Protein AF-A0A379GH67-F1 (afdb_monomer)

Foldseek 3Di:
DVCVVVVVVVVVVVVVPPPDDPPPPPPPPVPDDDDDDDDPDDPQWDWDPDQPDDDDDPDDWDPVQAPDPPGDTDDDDDDTDTHPHDDPPPPDDD

Organism: Proteus mirabilis (NCBI:txid584)

InterPro domains:
  IPR008966 Adhesion domain superfamily [SSF49401] (34-84)
  IPR036937 Fimbrial-type adhesion domain superfamily [G3DSA:2.60.40.1090] (30-90)

pLDDT: mean 73.47, std 12.29, range [53.16, 93.06]

Structure (mmCIF, N/CA/C/O backbone):
data_AF-A0A379GH67-F1
#
_entry.id   AF-A0A379GH67-F1
#
loop_
_atom_site.group_PDB
_atom_site.id
_atom_site.type_symbol
_atom_site.label_atom_id
_atom_site.label_alt_id
_atom_site.label_comp_id
_atom_site.label_asym_id
_atom_site.label_entity_id
_atom_site.label_seq_id
_atom_site.pdbx_PDB_ins_code
_atom_site.Cartn_x
_atom_site.Cartn_y
_atom_site.Cartn_z
_atom_site.occupancy
_atom_site.B_iso_or_equiv
_atom_site.auth_seq_id
_atom_site.auth_comp_id
_atom_site.auth_asym_id
_atom_site.auth_atom_id
_atom_site.pdbx_PDB_model_num
ATOM 1 N N . MET A 1 1 ? -98.665 -10.391 47.843 1.00 57.88 1 MET A N 1
ATOM 2 C CA . MET A 1 1 ? -97.535 -10.850 46.994 1.00 57.88 1 MET A CA 1
ATOM 3 C C . MET A 1 1 ? -96.781 -9.722 46.262 1.00 57.88 1 MET A C 1
ATOM 5 O O . MET A 1 1 ? -95.862 -10.015 45.515 1.00 57.88 1 MET A O 1
ATOM 9 N N . LYS A 1 2 ? -97.096 -8.433 46.481 1.00 62.09 2 LYS A N 1
ATOM 10 C CA . LYS A 1 2 ? -96.579 -7.316 45.662 1.00 62.09 2 LYS A CA 1
ATOM 11 C C . LYS A 1 2 ? -95.124 -6.905 45.969 1.00 62.09 2 LYS A C 1
ATOM 13 O O . LYS A 1 2 ? -94.432 -6.442 45.077 1.00 62.09 2 LYS A O 1
ATOM 18 N N . TYR A 1 3 ? -94.640 -7.142 47.192 1.00 75.31 3 TYR A N 1
ATOM 19 C CA . TYR A 1 3 ? -93.275 -6.781 47.617 1.00 75.31 3 TYR A CA 1
ATOM 20 C C . TYR A 1 3 ? -92.245 -7.903 47.427 1.00 75.31 3 TYR A C 1
ATOM 22 O O . TYR A 1 3 ? -91.056 -7.635 47.334 1.00 75.31 3 TYR A O 1
ATOM 30 N N . SER A 1 4 ? -92.694 -9.157 47.314 1.00 68.75 4 SER A N 1
ATOM 31 C CA . SER A 1 4 ? -91.809 -10.322 47.169 1.00 68.75 4 SER A CA 1
ATOM 32 C C . SER A 1 4 ? -91.040 -10.313 45.841 1.00 68.75 4 SER A C 1
ATOM 34 O O . SER A 1 4 ? -89.856 -10.633 45.826 1.00 68.75 4 SER A O 1
ATOM 36 N N . LEU A 1 5 ? -91.670 -9.851 44.753 1.00 73.75 5 LEU A N 1
ATOM 37 C CA . LEU A 1 5 ? -91.005 -9.673 43.456 1.00 73.75 5 LEU A CA 1
ATOM 38 C C . LEU A 1 5 ? -89.952 -8.554 43.489 1.00 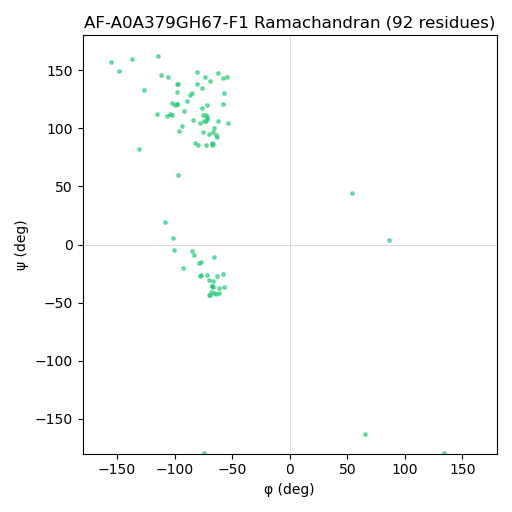73.75 5 LEU A C 1
ATOM 40 O O . LEU A 1 5 ? -88.896 -8.673 42.876 1.00 73.75 5 LEU A O 1
ATOM 44 N N . ILE A 1 6 ? -90.219 -7.488 44.248 1.00 81.62 6 ILE A N 1
ATOM 45 C CA . ILE A 1 6 ? -89.333 -6.323 44.353 1.00 81.62 6 ILE A CA 1
ATOM 46 C C . ILE A 1 6 ? -88.049 -6.702 45.101 1.00 81.62 6 ILE A C 1
ATOM 48 O O . ILE A 1 6 ? -86.958 -6.380 44.639 1.00 81.62 6 ILE A O 1
ATOM 52 N N . TYR A 1 7 ? -88.155 -7.461 46.198 1.00 82.25 7 TYR A N 1
ATOM 53 C CA . TYR A 1 7 ? -86.982 -7.939 46.941 1.00 82.25 7 TYR A CA 1
ATOM 54 C C . TYR A 1 7 ? -86.069 -8.832 46.098 1.00 82.25 7 TYR A C 1
ATOM 56 O O . TYR A 1 7 ? -84.850 -8.719 46.198 1.00 82.25 7 TYR A O 1
ATOM 64 N N . SER A 1 8 ? -86.639 -9.677 45.235 1.00 76.38 8 SER A N 1
ATOM 65 C CA . SER A 1 8 ? -85.843 -10.554 44.372 1.00 76.38 8 SER A CA 1
ATOM 66 C C . SER A 1 8 ? -85.051 -9.782 43.313 1.00 76.38 8 SER A C 1
ATOM 68 O O . SER A 1 8 ? -83.928 -10.171 43.003 1.00 76.38 8 SER A O 1
ATOM 70 N N . ILE A 1 9 ? -85.613 -8.698 42.769 1.00 78.38 9 ILE A N 1
ATOM 71 C CA . ILE A 1 9 ? -84.933 -7.846 41.781 1.00 78.38 9 ILE A CA 1
ATOM 72 C C . ILE A 1 9 ? -83.795 -7.067 42.445 1.00 78.38 9 ILE A C 1
ATOM 74 O O . ILE A 1 9 ? -82.692 -7.012 41.905 1.00 78.38 9 ILE A O 1
ATOM 78 N N . VAL A 1 10 ? -84.039 -6.516 43.639 1.00 80.88 10 VAL A N 1
ATOM 79 C CA . VAL A 1 10 ? -83.022 -5.770 44.398 1.00 80.88 10 VAL A CA 1
ATOM 80 C C . VAL A 1 10 ? -81.858 -6.682 44.793 1.00 80.88 10 VAL A C 1
ATOM 82 O O . VAL A 1 10 ? -80.704 -6.302 44.611 1.00 80.88 10 VAL A O 1
ATOM 85 N N . LEU A 1 11 ? -82.146 -7.906 45.249 1.00 76.75 11 LEU A N 1
ATOM 86 C CA . LEU A 1 11 ? -81.121 -8.892 45.602 1.00 76.75 11 LEU A CA 1
ATOM 87 C C . LEU A 1 11 ? -80.240 -9.265 44.395 1.00 76.75 11 LEU A C 1
ATOM 89 O O . LEU A 1 11 ? -79.018 -9.348 44.521 1.00 76.75 11 LEU A O 1
ATOM 93 N N . PHE A 1 12 ? -80.841 -9.437 43.215 1.00 70.69 12 PHE A N 1
ATOM 94 C CA . PHE A 1 12 ? -80.103 -9.744 41.987 1.00 70.69 12 PHE A CA 1
ATOM 95 C C . PHE A 1 12 ? -79.193 -8.590 41.555 1.00 70.69 12 PHE A C 1
ATOM 97 O O . PHE A 1 12 ? -78.038 -8.814 41.199 1.00 70.69 12 PHE A O 1
ATOM 104 N N . PHE A 1 13 ? -79.682 -7.350 41.645 1.00 67.75 13 PHE A N 1
ATOM 105 C CA . PHE A 1 13 ? -78.919 -6.171 41.232 1.00 67.75 13 PHE A CA 1
ATOM 106 C C . PHE A 1 13 ? -77.692 -5.918 42.123 1.00 67.75 13 PHE A C 1
ATOM 108 O O . PHE A 1 13 ? -76.659 -5.460 41.638 1.00 67.75 13 PHE A O 1
ATOM 115 N N . THR A 1 14 ? -77.765 -6.269 43.413 1.00 66.75 14 THR A N 1
A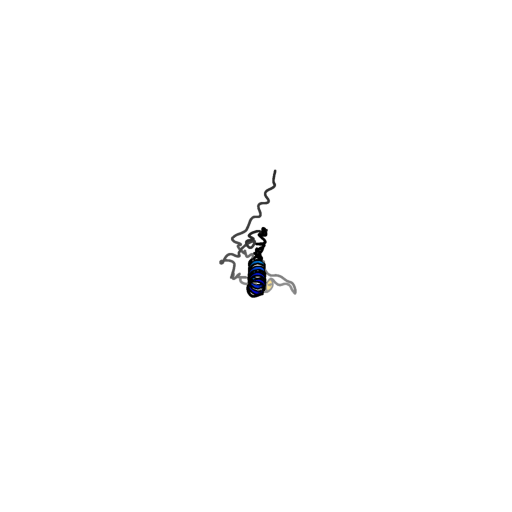TOM 116 C CA . THR A 1 14 ? -76.623 -6.135 44.335 1.00 66.75 14 THR A CA 1
ATOM 117 C C . THR A 1 14 ? -75.504 -7.150 44.093 1.00 66.75 14 THR A C 1
ATOM 11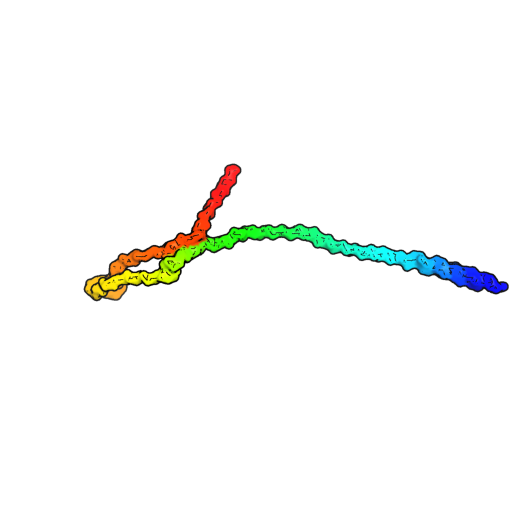9 O O . THR A 1 14 ? -74.349 -6.853 44.386 1.00 66.75 14 THR A O 1
ATOM 122 N N . LEU A 1 15 ? -75.812 -8.321 43.526 1.00 63.00 15 LEU A N 1
ATOM 123 C CA . LEU A 1 15 ? -74.817 -9.364 43.240 1.00 63.00 15 LEU A CA 1
ATOM 124 C C . LEU A 1 15 ? -73.985 -9.061 41.987 1.00 63.00 15 LEU A C 1
ATOM 126 O O . LEU A 1 15 ? -72.838 -9.487 41.897 1.00 63.00 15 LEU A O 1
ATOM 130 N N . SER A 1 16 ? -74.528 -8.309 41.028 1.00 61.91 16 SER A N 1
ATOM 131 C CA . SER A 1 16 ? -73.823 -7.981 39.782 1.00 61.91 16 SER A CA 1
ATOM 132 C C . SER A 1 16 ? -72.793 -6.856 39.928 1.00 61.91 16 SER A C 1
ATOM 134 O O . SER A 1 16 ? -71.949 -6.696 39.052 1.00 61.91 16 SER A O 1
ATOM 136 N N . PHE A 1 17 ? -72.835 -6.072 41.013 1.00 60.81 17 PHE A N 1
ATOM 137 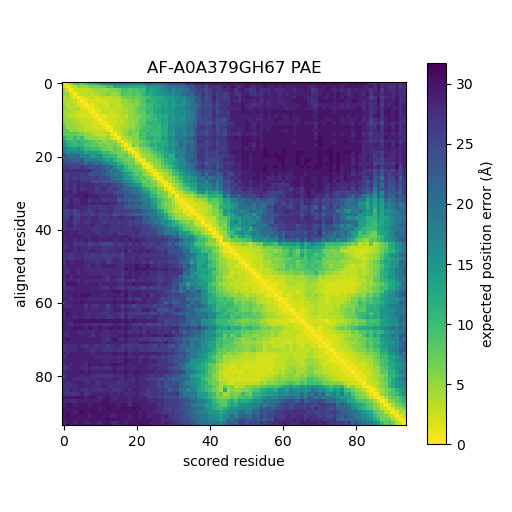C CA . PHE A 1 17 ? -71.984 -4.884 41.155 1.00 60.81 17 PHE A CA 1
ATOM 138 C C . PHE A 1 17 ? -70.561 -5.179 41.670 1.00 60.81 17 PHE A C 1
ATOM 140 O O . PHE A 1 17 ? -69.716 -4.288 41.658 1.00 60.81 17 PHE A O 1
ATOM 147 N N . THR A 1 18 ? -70.256 -6.408 42.107 1.00 57.22 18 THR A N 1
ATOM 148 C CA . THR A 1 18 ? -68.938 -6.745 42.688 1.00 57.22 18 THR A CA 1
ATOM 149 C C . THR A 1 18 ? -67.985 -7.482 41.746 1.00 57.22 18 THR A C 1
ATOM 151 O O . THR A 1 18 ? -66.883 -7.834 42.161 1.00 57.22 18 THR A O 1
ATOM 154 N N . ALA A 1 19 ? -68.333 -7.666 40.472 1.00 63.53 19 ALA A N 1
ATOM 155 C CA . ALA A 1 19 ? -67.439 -8.283 39.492 1.00 63.53 19 ALA A CA 1
ATOM 156 C C . ALA A 1 19 ? -66.682 -7.231 38.659 1.00 63.53 19 ALA A C 1
ATOM 158 O O . ALA A 1 19 ? -66.799 -7.192 37.440 1.00 63.53 19 ALA A O 1
ATOM 159 N N . TYR A 1 20 ? -65.893 -6.376 39.314 1.00 63.19 20 TYR A N 1
ATOM 160 C CA . TYR A 1 20 ? -64.799 -5.677 38.635 1.00 63.19 20 TYR A CA 1
ATOM 161 C C . TYR A 1 20 ? -63.514 -6.465 38.895 1.00 63.19 20 TYR A C 1
ATOM 163 O O . TYR A 1 20 ? -62.898 -6.337 39.953 1.00 63.19 20 TYR A O 1
ATOM 171 N N . SER A 1 21 ? -63.120 -7.315 37.947 1.00 60.69 21 SER A N 1
ATOM 172 C CA . SER A 1 21 ? -61.771 -7.878 37.912 1.00 60.69 21 SER A CA 1
ATOM 173 C C . SER A 1 21 ? -60.817 -6.772 37.474 1.00 60.69 21 SER A C 1
ATOM 175 O O . SER A 1 21 ? -60.871 -6.287 36.348 1.00 60.69 21 SER A O 1
ATOM 177 N N . ASN A 1 22 ? -59.969 -6.324 38.394 1.00 63.22 22 ASN A N 1
ATOM 178 C CA . ASN A 1 22 ? -58.887 -5.410 38.072 1.00 63.22 22 ASN A CA 1
ATOM 179 C C . ASN A 1 22 ? -57.739 -6.261 37.519 1.00 63.22 22 ASN A C 1
ATOM 181 O O . ASN A 1 22 ? -56.908 -6.755 38.286 1.00 63.22 22 ASN A O 1
ATOM 185 N N . ASP A 1 23 ? -57.755 -6.508 36.208 1.00 58.22 23 ASP A N 1
ATOM 186 C CA . ASP A 1 23 ? -56.627 -7.129 35.520 1.00 58.22 23 ASP A CA 1
ATOM 187 C C . ASP A 1 23 ? -55.463 -6.144 35.572 1.00 58.22 23 ASP A C 1
ATOM 189 O O . ASP A 1 23 ? -55.360 -5.198 34.791 1.00 58.22 23 ASP A O 1
ATOM 193 N N . ARG A 1 24 ? -54.585 -6.345 36.557 1.00 57.25 24 ARG A N 1
ATOM 194 C CA . ARG A 1 24 ? -53.268 -5.728 36.537 1.00 57.25 24 ARG A CA 1
ATOM 195 C C . ARG A 1 24 ? -52.529 -6.338 35.360 1.00 57.25 24 ARG A C 1
ATOM 197 O O . ARG A 1 24 ? -52.026 -7.458 35.454 1.00 57.25 24 ARG A O 1
ATOM 204 N N . GLU A 1 25 ? -52.484 -5.595 34.262 1.00 54.97 25 GLU A N 1
ATOM 205 C CA . GLU A 1 25 ? -51.548 -5.844 33.179 1.00 54.97 25 GLU A CA 1
ATOM 206 C C . GLU A 1 25 ? -50.148 -5.886 33.806 1.00 54.97 25 GLU A C 1
ATOM 208 O O . GLU A 1 25 ? -49.601 -4.875 34.251 1.00 54.97 25 GLU A O 1
ATOM 213 N N . ASN A 1 26 ? -49.603 -7.096 33.945 1.00 53.16 26 ASN A N 1
ATOM 214 C CA . ASN A 1 26 ? -48.207 -7.276 34.297 1.00 53.16 26 ASN A CA 1
ATOM 215 C C . ASN A 1 26 ? -47.427 -6.906 33.044 1.00 53.16 26 ASN A C 1
ATOM 217 O O . ASN A 1 26 ? -47.117 -7.759 32.215 1.00 53.16 26 ASN A O 1
ATOM 221 N N . ILE A 1 27 ? -47.154 -5.614 32.888 1.00 60.50 27 ILE A N 1
ATOM 222 C CA . ILE A 1 27 ? -46.155 -5.147 31.942 1.00 60.50 27 ILE A CA 1
ATOM 223 C C . ILE A 1 27 ? -44.818 -5.636 32.505 1.00 60.50 27 ILE A C 1
ATOM 225 O O . ILE A 1 27 ? -44.168 -4.960 33.302 1.00 60.50 27 ILE A O 1
ATOM 229 N N . SER A 1 28 ? -44.437 -6.860 32.146 1.00 54.66 28 SER A N 1
ATOM 230 C CA . SER A 1 28 ? -43.066 -7.329 32.288 1.00 54.66 28 SER A CA 1
ATOM 231 C C . SER A 1 28 ? -42.226 -6.521 31.307 1.00 54.66 28 SER A C 1
ATOM 233 O O . SER A 1 28 ? -42.022 -6.915 30.162 1.00 54.66 28 SER A O 1
ATOM 235 N N . LEU A 1 29 ? -41.785 -5.346 31.754 1.00 59.16 29 LEU A N 1
ATOM 236 C CA . LEU A 1 29 ? -40.616 -4.685 31.200 1.00 59.16 29 LEU A CA 1
ATOM 237 C C . LEU A 1 29 ? -39.446 -5.622 31.504 1.00 59.16 29 LEU A C 1
ATOM 239 O O . LEU A 1 29 ? -38.913 -5.616 32.612 1.00 59.16 29 LEU A O 1
ATOM 243 N N . ASP A 1 30 ? -39.142 -6.508 30.558 1.00 58.66 30 ASP A N 1
ATOM 244 C CA . ASP A 1 30 ? -37.934 -7.323 30.588 1.00 58.66 30 ASP A CA 1
ATOM 245 C C . ASP A 1 30 ? -36.744 -6.374 30.417 1.00 58.66 30 ASP A C 1
ATOM 247 O O . ASP A 1 30 ? -36.325 -6.044 29.308 1.00 58.66 30 ASP A O 1
ATOM 251 N N . ASP A 1 31 ? -36.281 -5.828 31.538 1.00 61.22 31 ASP A N 1
ATOM 252 C CA . ASP A 1 31 ? -35.094 -4.988 31.590 1.00 61.22 31 ASP A CA 1
ATOM 253 C C . ASP A 1 31 ? -33.873 -5.913 31.572 1.00 61.22 31 ASP A C 1
ATOM 255 O O . ASP A 1 31 ? -33.369 -6.380 32.596 1.00 61.22 31 ASP A O 1
ATOM 259 N N . GLY A 1 32 ? -33.458 -6.277 30.362 1.00 66.31 32 GLY A N 1
ATOM 260 C CA . GLY A 1 32 ? -32.270 -7.078 30.113 1.00 66.31 32 GLY A CA 1
ATOM 261 C C . GLY A 1 32 ? -31.024 -6.199 30.019 1.00 66.31 32 GLY A C 1
ATOM 262 O O . GLY A 1 32 ? -30.959 -5.265 29.221 1.00 66.31 32 GLY A O 1
ATOM 263 N N . ILE A 1 33 ? -29.977 -6.527 30.779 1.00 70.44 33 ILE A N 1
ATOM 264 C CA . ILE A 1 33 ? -28.680 -5.851 30.649 1.00 70.44 33 ILE A CA 1
ATOM 265 C C . ILE A 1 33 ? -27.985 -6.345 29.377 1.00 70.44 33 ILE A C 1
ATOM 267 O O . ILE A 1 33 ? -27.428 -7.446 29.337 1.00 70.44 33 ILE A O 1
ATOM 271 N N . VAL A 1 34 ? -27.951 -5.507 28.340 1.00 67.88 34 VAL A N 1
ATOM 272 C CA . VAL A 1 34 ? -27.156 -5.772 27.136 1.00 67.88 34 VAL A CA 1
ATOM 273 C C . VAL A 1 34 ? -25.720 -5.311 27.369 1.00 67.88 34 VAL A C 1
ATOM 275 O O . VAL A 1 34 ? -25.415 -4.121 27.378 1.00 67.88 34 VAL A O 1
ATOM 278 N N . THR A 1 35 ? -24.809 -6.269 27.546 1.00 67.44 35 THR A N 1
ATOM 279 C CA . THR A 1 35 ? -23.371 -5.979 27.618 1.00 67.44 35 THR A CA 1
ATOM 280 C C . THR A 1 35 ? -22.746 -6.128 26.236 1.00 67.44 35 THR A C 1
ATOM 282 O O . THR A 1 35 ? -22.451 -7.238 25.793 1.00 67.44 35 THR A O 1
ATOM 285 N N . PHE A 1 36 ? -22.498 -5.007 25.560 1.00 65.62 36 PHE A N 1
ATOM 286 C CA . PHE A 1 36 ? -21.706 -4.996 24.334 1.00 65.62 36 PHE A CA 1
ATOM 287 C C . PHE A 1 36 ? -20.220 -5.124 24.678 1.00 65.62 36 PHE A C 1
ATOM 289 O O . PHE A 1 36 ? -19.644 -4.268 25.347 1.00 65.62 36 PHE A O 1
ATOM 296 N N . LYS A 1 37 ? -19.588 -6.204 24.211 1.00 69.06 37 LYS A N 1
ATOM 297 C CA . LYS A 1 37 ? -18.131 -6.366 24.235 1.00 69.06 37 LYS A CA 1
ATOM 298 C C . LYS A 1 37 ? -17.607 -6.207 22.816 1.00 69.06 37 LYS A C 1
ATOM 300 O O . LYS A 1 37 ? -17.834 -7.066 21.971 1.00 69.06 37 LYS A O 1
ATOM 305 N N . GLY A 1 38 ? -16.900 -5.114 22.570 1.00 57.34 38 GLY A N 1
ATOM 306 C CA . GLY A 1 38 ? -16.210 -4.844 21.316 1.00 57.34 38 GLY A CA 1
ATOM 307 C C . GLY A 1 38 ? -14.958 -4.020 21.588 1.00 57.34 38 GLY A C 1
ATOM 308 O O . GLY A 1 38 ? -14.912 -3.264 22.556 1.00 57.34 38 GLY A O 1
ATOM 309 N N . GLY A 1 39 ? -13.931 -4.196 20.764 1.00 61.91 39 GLY A N 1
ATOM 310 C CA . GLY A 1 39 ? -12.783 -3.295 20.723 1.00 61.91 39 GLY A CA 1
ATOM 311 C C . GLY A 1 39 ? -12.975 -2.293 19.593 1.00 61.91 39 GLY A C 1
ATOM 312 O O . GLY A 1 39 ? -13.401 -2.682 18.506 1.00 61.91 39 GLY A O 1
ATOM 313 N N . ILE A 1 40 ? -12.654 -1.020 19.828 1.00 59.16 40 ILE A N 1
ATOM 314 C CA . ILE A 1 40 ? -12.470 -0.071 18.727 1.00 59.16 40 ILE A CA 1
ATOM 315 C C . ILE A 1 40 ? -11.160 -0.469 18.047 1.00 59.16 40 ILE A C 1
ATOM 317 O O . ILE A 1 40 ? -10.089 -0.343 18.638 1.00 59.16 40 ILE A O 1
ATOM 321 N N . VAL A 1 41 ? -11.267 -1.040 16.848 1.00 56.91 41 VAL A N 1
ATOM 322 C CA . VAL A 1 41 ? -10.118 -1.433 16.031 1.00 56.91 41 VAL A CA 1
ATOM 323 C C . VAL A 1 41 ? -9.948 -0.410 14.918 1.00 56.91 41 VAL A C 1
ATOM 325 O O . VAL A 1 41 ? -10.795 -0.280 14.040 1.00 56.91 41 VAL A O 1
ATOM 328 N N . GLU A 1 42 ? -8.860 0.346 14.976 1.00 58.31 42 GLU A N 1
ATOM 329 C CA . GLU A 1 42 ? -8.388 1.119 13.833 1.00 58.31 42 GLU A CA 1
ATOM 330 C C . GLU A 1 42 ? -7.602 0.183 12.888 1.00 58.31 42 GLU A C 1
ATOM 332 O O . GLU A 1 42 ? -7.007 -0.805 13.346 1.00 58.31 42 GLU A O 1
ATOM 337 N N . PRO A 1 43 ? -7.614 0.425 11.564 1.00 62.75 43 PRO A N 1
ATOM 338 C CA . PRO A 1 43 ? -6.774 -0.322 10.631 1.00 62.75 43 PRO A CA 1
ATOM 339 C C . PRO A 1 43 ? -5.298 -0.171 11.021 1.00 62.75 43 PRO A C 1
ATOM 341 O O . PRO A 1 43 ? -4.871 0.885 11.470 1.00 62.75 43 PRO A O 1
ATOM 344 N N . ALA A 1 44 ? -4.509 -1.238 10.859 1.00 69.44 44 ALA A N 1
ATOM 345 C CA . ALA A 1 44 ? -3.160 -1.307 11.425 1.00 69.44 44 ALA A CA 1
ATOM 346 C C . ALA A 1 44 ? -2.231 -0.161 10.976 1.00 69.44 44 ALA A C 1
ATOM 348 O O . ALA A 1 44 ? -1.411 0.287 11.780 1.00 69.44 44 ALA A O 1
ATOM 349 N N . CYS A 1 45 ? -2.342 0.278 9.714 1.00 76.25 45 CYS A N 1
ATOM 350 C CA . CYS A 1 45 ? -1.637 1.425 9.138 1.00 76.25 45 CYS A CA 1
ATOM 351 C C . CYS A 1 45 ? -2.428 1.998 7.948 1.00 76.25 45 CYS A C 1
ATOM 353 O O . CYS A 1 45 ? -3.141 1.258 7.265 1.00 76.25 45 CYS A O 1
ATOM 355 N N . THR A 1 46 ? -2.190 3.266 7.628 1.00 80.94 46 THR A N 1
ATOM 356 C CA . THR A 1 46 ? -2.587 3.922 6.372 1.00 80.94 46 THR A CA 1
ATOM 357 C C . THR A 1 46 ? -1.358 4.105 5.476 1.00 80.94 46 THR A C 1
ATOM 359 O O . THR A 1 46 ? -0.262 4.354 5.970 1.00 80.94 46 THR A O 1
ATOM 362 N N . VAL A 1 47 ? -1.493 3.979 4.153 1.00 79.06 47 VAL A N 1
ATOM 363 C CA . VAL A 1 47 ? -0.413 4.363 3.220 1.00 79.06 47 VAL A CA 1
ATOM 364 C C . VAL A 1 47 ? -0.389 5.889 3.120 1.00 79.06 47 VAL A C 1
ATOM 366 O O . VAL A 1 47 ? -1.444 6.506 3.004 1.00 79.06 47 VAL A O 1
ATOM 369 N N . SER A 1 48 ? 0.787 6.521 3.192 1.00 79.00 48 SER A N 1
A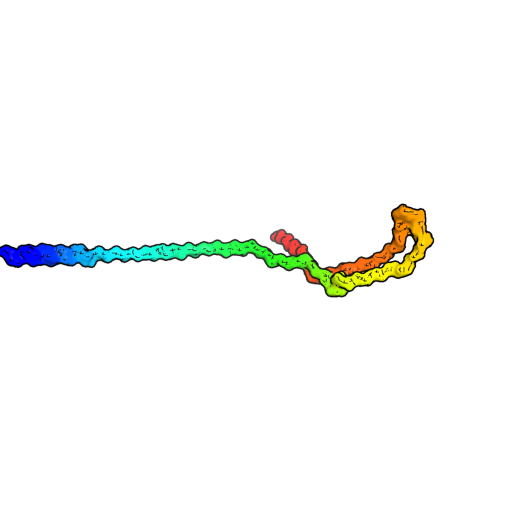TOM 370 C CA . SER A 1 48 ? 0.869 7.978 3.041 1.00 79.00 48 SER A CA 1
ATOM 371 C C . SER A 1 48 ? 0.391 8.402 1.650 1.00 79.00 48 SER A C 1
ATOM 373 O O . SER A 1 48 ? 0.654 7.708 0.670 1.00 79.00 48 SER A O 1
ATOM 375 N N . SER A 1 49 ? -0.220 9.582 1.523 1.00 78.00 49 SER A N 1
ATOM 376 C CA . SER A 1 49 ? -0.626 10.115 0.209 1.00 78.00 49 SER A CA 1
ATOM 377 C C . SER A 1 49 ? 0.552 10.267 -0.768 1.00 78.00 49 SER A C 1
ATOM 379 O O . SER A 1 49 ? 0.374 10.208 -1.977 1.00 78.00 49 SER A O 1
ATOM 381 N N . GLU A 1 50 ? 1.774 10.422 -0.245 1.00 76.56 50 GLU A N 1
ATOM 382 C CA . GLU A 1 50 ? 3.025 10.447 -1.018 1.00 76.56 50 GLU A CA 1
ATOM 383 C C . GLU A 1 50 ? 3.397 9.069 -1.598 1.00 76.56 50 GLU A C 1
ATOM 385 O O . GLU A 1 50 ? 4.014 8.986 -2.657 1.00 76.56 50 GLU A O 1
ATOM 390 N N . SER A 1 51 ? 3.021 7.983 -0.919 1.00 81.19 51 SER A N 1
ATOM 391 C CA . SER A 1 51 ? 3.269 6.603 -1.352 1.00 81.19 51 SER A CA 1
ATOM 392 C C . SER A 1 51 ? 2.049 5.929 -1.988 1.00 81.19 51 SER A C 1
ATOM 394 O O . SER A 1 51 ? 2.170 4.802 -2.461 1.00 81.19 51 SER A O 1
ATOM 396 N N . GLU A 1 52 ? 0.888 6.588 -2.014 1.00 76.44 52 GLU A N 1
ATOM 397 C CA . GLU A 1 52 ? -0.351 6.052 -2.593 1.00 76.44 52 GLU A CA 1
ATOM 398 C C . GLU A 1 52 ? -0.257 5.925 -4.123 1.00 76.44 52 GLU A C 1
ATOM 400 O O . GLU A 1 52 ? -0.651 4.909 -4.692 1.00 76.44 52 GLU A O 1
ATOM 405 N N . TYR A 1 53 ? 0.348 6.922 -4.779 1.00 79.12 53 TYR A N 1
ATOM 406 C CA . TYR A 1 53 ? 0.574 6.945 -6.225 1.00 79.12 53 TYR A CA 1
ATOM 407 C C . TYR A 1 53 ? 2.031 7.301 -6.530 1.00 79.12 53 TYR A C 1
ATOM 409 O O . TYR A 1 53 ? 2.367 8.448 -6.821 1.00 79.12 53 TYR A O 1
ATOM 417 N N . GLN A 1 54 ? 2.910 6.299 -6.453 1.00 79.44 54 GLN A N 1
ATOM 418 C CA . GLN A 1 54 ? 4.340 6.469 -6.706 1.00 79.44 54 GLN A CA 1
ATOM 419 C C . GLN A 1 54 ? 4.720 6.058 -8.134 1.00 79.44 54 GLN A C 1
ATOM 421 O O . GLN A 1 54 ? 4.412 4.957 -8.588 1.00 79.44 54 GLN A O 1
ATOM 426 N N . ILE A 1 55 ? 5.471 6.924 -8.817 1.00 87.81 55 ILE A N 1
ATOM 427 C CA . ILE A 1 55 ? 6.166 6.599 -10.066 1.00 87.81 55 ILE A CA 1
ATOM 428 C C . ILE A 1 55 ? 7.621 6.279 -9.711 1.00 87.81 55 ILE A C 1
ATOM 430 O O . ILE A 1 55 ? 8.317 7.117 -9.138 1.00 87.81 55 ILE A O 1
ATOM 434 N N . VAL A 1 56 ? 8.076 5.066 -10.032 1.00 88.88 56 VAL A N 1
ATOM 435 C CA . VAL A 1 56 ? 9.473 4.650 -9.838 1.00 88.88 56 VAL A CA 1
ATOM 436 C C . VAL A 1 56 ? 10.182 4.706 -11.183 1.00 88.88 56 VAL A C 1
ATOM 438 O O . VAL A 1 56 ? 9.888 3.914 -12.077 1.00 88.88 56 VAL A O 1
ATOM 441 N N . ASP A 1 57 ? 11.111 5.647 -11.323 1.00 89.19 57 ASP A N 1
ATOM 442 C CA . ASP A 1 57 ? 11.968 5.723 -12.501 1.00 89.19 57 ASP A CA 1
ATOM 443 C C . ASP A 1 57 ? 12.991 4.582 -12.471 1.00 89.19 57 ASP A C 1
ATOM 445 O O . ASP A 1 57 ? 13.789 4.462 -11.538 1.00 89.19 57 ASP A O 1
ATOM 449 N N . LEU A 1 58 ? 12.946 3.731 -13.497 1.00 87.25 58 LEU A N 1
ATOM 450 C CA . LEU A 1 58 ? 13.887 2.626 -13.659 1.00 87.25 58 LEU A CA 1
ATOM 451 C C . LEU A 1 58 ? 15.193 3.052 -14.354 1.00 87.25 58 LEU A C 1
ATOM 453 O O . LEU A 1 58 ? 16.129 2.257 -14.468 1.00 87.25 58 LEU A O 1
ATOM 457 N N . GLY A 1 59 ? 15.262 4.299 -14.818 1.00 86.81 59 GLY A N 1
ATOM 458 C CA . GLY A 1 59 ? 16.376 4.843 -15.571 1.00 86.81 59 GLY A CA 1
ATOM 459 C C . GLY A 1 59 ? 16.561 4.175 -16.934 1.00 86.81 59 GLY A C 1
ATOM 460 O O . GLY A 1 59 ? 15.688 3.492 -17.472 1.00 86.81 59 GLY A O 1
ATOM 461 N N . VAL A 1 60 ? 17.744 4.379 -17.512 1.00 87.69 60 VAL A N 1
ATOM 462 C CA . VAL A 1 60 ? 18.123 3.782 -18.795 1.00 87.69 60 VAL A CA 1
ATOM 463 C C . VAL A 1 60 ? 18.824 2.452 -18.543 1.00 87.69 60 VAL A C 1
ATOM 465 O O . VAL A 1 60 ? 19.923 2.414 -17.990 1.00 87.69 60 VAL A O 1
ATOM 468 N N . ILE A 1 61 ? 18.207 1.356 -18.984 1.00 87.94 61 ILE A N 1
ATOM 469 C CA . ILE A 1 61 ? 18.767 0.008 -18.857 1.00 87.94 61 ILE A CA 1
ATOM 470 C C . ILE A 1 61 ? 19.351 -0.414 -20.203 1.00 87.94 61 ILE A C 1
ATOM 472 O O . ILE A 1 61 ? 18.655 -0.469 -21.216 1.00 87.94 61 ILE A O 1
ATOM 476 N N . SER A 1 62 ? 20.645 -0.726 -20.210 1.00 88.50 62 SER A N 1
ATOM 477 C CA . SER A 1 62 ? 21.343 -1.168 -21.416 1.00 88.50 62 SER A CA 1
ATOM 478 C C . SER A 1 62 ? 21.098 -2.652 -21.694 1.00 88.50 62 SER A C 1
ATOM 480 O O . SER A 1 62 ? 21.164 -3.487 -20.791 1.00 88.50 62 SER A O 1
ATOM 482 N N . SER A 1 63 ? 20.874 -3.002 -22.963 1.00 86.25 63 SER A N 1
ATOM 483 C CA . SER A 1 63 ? 20.599 -4.382 -23.389 1.00 86.25 63 SER A CA 1
ATOM 484 C C . SER A 1 63 ? 21.762 -5.346 -23.126 1.00 86.25 63 SER A C 1
ATOM 486 O O . SER A 1 63 ? 21.536 -6.529 -22.890 1.00 86.25 63 SER A O 1
ATOM 488 N N . ASN A 1 64 ? 22.999 -4.845 -23.094 1.00 88.88 64 ASN A N 1
ATOM 489 C CA . ASN A 1 64 ? 24.194 -5.638 -22.786 1.00 88.88 64 ASN A CA 1
ATOM 490 C C . ASN A 1 64 ? 24.244 -6.170 -21.341 1.00 88.88 64 ASN A C 1
ATOM 492 O O . ASN A 1 64 ? 25.095 -6.998 -21.035 1.00 88.88 64 ASN A O 1
ATOM 496 N N . GLN A 1 65 ? 23.364 -5.703 -20.451 1.00 85.25 65 GLN A N 1
ATOM 497 C CA . GLN A 1 65 ? 23.269 -6.215 -19.082 1.00 85.25 65 GLN A CA 1
ATOM 498 C C . GLN A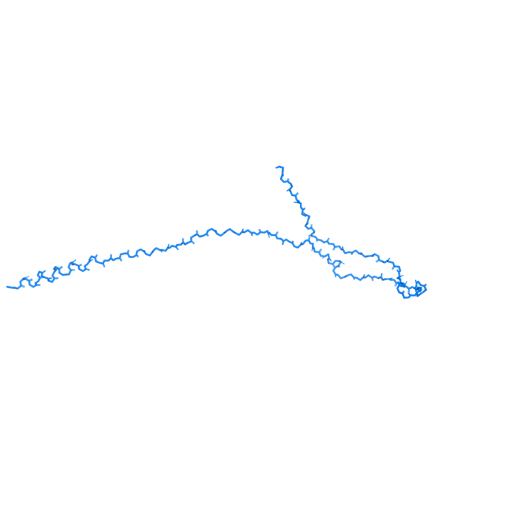 1 65 ? 22.539 -7.566 -19.021 1.00 85.25 65 GLN A C 1
ATOM 500 O O . GLN A 1 65 ? 22.642 -8.281 -18.022 1.00 85.25 65 GLN A O 1
ATOM 505 N N . PHE A 1 66 ? 21.831 -7.945 -20.089 1.00 92.31 66 PHE A N 1
ATOM 506 C CA . PHE A 1 66 ? 21.088 -9.195 -20.165 1.00 92.31 66 PHE A CA 1
ATOM 507 C C . PHE A 1 66 ? 21.901 -10.257 -20.914 1.00 92.31 66 PHE A C 1
ATOM 509 O O . PHE A 1 66 ? 22.237 -10.095 -22.083 1.00 92.31 66 PHE A O 1
ATOM 516 N N . HIS A 1 67 ? 22.179 -11.375 -20.244 1.00 92.56 67 HIS A N 1
ATOM 517 C CA . HIS A 1 67 ? 23.044 -12.452 -20.739 1.00 92.56 67 HIS A CA 1
ATOM 518 C C . HIS A 1 67 ? 22.258 -13.719 -21.123 1.00 92.56 67 HIS A C 1
ATOM 520 O O . HIS A 1 67 ? 22.816 -14.810 -21.198 1.00 92.56 67 HIS A O 1
ATOM 526 N N . GLY A 1 68 ? 20.949 -13.585 -21.354 1.00 93.06 68 GLY A N 1
ATOM 527 C CA . GLY A 1 68 ? 20.050 -14.688 -21.694 1.00 93.06 68 GLY A CA 1
ATOM 528 C C . GLY A 1 68 ? 18.748 -14.667 -20.897 1.00 93.06 68 GLY A C 1
ATOM 529 O O . GLY A 1 68 ? 18.508 -13.776 -20.076 1.00 93.06 68 GLY A O 1
ATOM 530 N N . VAL A 1 69 ? 17.897 -15.663 -21.152 1.00 92.69 69 VAL A N 1
ATOM 531 C CA . VAL A 1 69 ? 16.594 -15.821 -20.489 1.00 92.69 69 VAL A CA 1
ATOM 532 C C . VAL A 1 69 ? 16.785 -15.905 -18.972 1.00 92.69 69 VAL A C 1
ATOM 534 O O . VAL A 1 69 ? 17.617 -16.668 -18.491 1.00 92.69 69 VAL A O 1
ATOM 537 N N . GLY A 1 70 ? 16.023 -15.103 -18.224 1.00 91.88 70 GLY A N 1
ATOM 538 C CA . GLY A 1 70 ? 16.125 -15.016 -16.762 1.00 91.88 70 GLY A CA 1
ATOM 539 C C . GLY A 1 70 ? 17.174 -14.025 -16.243 1.00 91.88 70 GLY A C 1
ATOM 540 O O . GLY A 1 70 ? 17.369 -13.935 -15.036 1.00 91.88 70 GLY A O 1
ATOM 541 N N . SER A 1 71 ? 17.845 -13.264 -17.113 1.00 90.19 71 SER A N 1
ATOM 542 C CA . SER A 1 71 ? 18.724 -12.172 -16.673 1.00 90.19 71 SER A CA 1
ATOM 543 C C . SER A 1 71 ? 17.919 -11.015 -16.072 1.00 90.19 71 SER A C 1
ATOM 545 O O . SER A 1 71 ? 16.875 -10.638 -16.602 1.00 90.19 71 SER A O 1
ATOM 547 N N . HIS A 1 72 ? 18.433 -10.416 -14.997 1.00 89.56 72 HIS A N 1
ATOM 548 C CA . HIS A 1 72 ? 17.821 -9.276 -14.312 1.00 89.56 72 HIS A CA 1
ATOM 549 C C . HIS A 1 72 ? 18.668 -8.014 -14.496 1.00 89.56 72 HIS A C 1
ATOM 551 O O . HIS A 1 72 ? 19.896 -8.085 -14.520 1.00 89.56 72 HIS A O 1
ATOM 557 N N . SER A 1 73 ? 18.011 -6.858 -14.582 1.00 87.50 73 SER A N 1
ATOM 558 C CA . SER A 1 73 ? 18.675 -5.554 -14.561 1.00 87.50 73 SER A CA 1
ATOM 559 C C . SER A 1 73 ? 19.157 -5.180 -13.154 1.00 87.50 73 SER A C 1
ATOM 561 O O . SER A 1 73 ? 18.945 -5.904 -12.175 1.00 87.50 73 SER A O 1
ATOM 563 N N . ILE A 1 74 ? 19.768 -3.999 -13.040 1.00 86.06 74 ILE A N 1
ATOM 564 C CA . ILE A 1 74 ? 20.073 -3.376 -11.748 1.00 86.06 74 ILE A CA 1
ATOM 565 C C . ILE A 1 74 ? 18.814 -3.239 -10.873 1.00 86.06 74 ILE A C 1
ATOM 567 O O . ILE A 1 74 ? 17.712 -3.000 -11.371 1.00 86.06 74 ILE A O 1
ATOM 571 N N . LYS A 1 75 ? 18.984 -3.406 -9.556 1.00 88.62 75 LYS A N 1
ATOM 572 C CA . LYS A 1 75 ? 17.904 -3.266 -8.570 1.00 88.62 75 LYS A CA 1
ATOM 573 C C . LYS A 1 75 ? 17.742 -1.803 -8.189 1.00 88.62 75 LYS A C 1
ATOM 575 O O . LYS A 1 75 ? 18.719 -1.166 -7.802 1.00 88.62 75 LYS A O 1
ATOM 580 N N . ILE A 1 76 ? 16.510 -1.312 -8.235 1.00 86.81 76 ILE A N 1
ATOM 581 C CA . ILE A 1 76 ? 16.182 0.071 -7.890 1.00 86.81 76 ILE A CA 1
ATOM 582 C C . ILE A 1 76 ? 15.281 0.042 -6.656 1.00 86.81 76 ILE A C 1
ATOM 584 O O . ILE A 1 76 ? 14.177 -0.505 -6.727 1.00 86.81 76 ILE A O 1
ATOM 588 N N . PRO A 1 77 ? 15.762 0.534 -5.500 1.00 89.12 77 PRO A N 1
ATOM 589 C CA . PRO A 1 77 ? 14.970 0.538 -4.284 1.00 89.12 77 PRO A CA 1
ATOM 590 C C . PRO A 1 77 ? 13.877 1.606 -4.364 1.00 89.12 77 PRO A C 1
ATOM 592 O O . PRO A 1 77 ? 14.096 2.707 -4.863 1.00 89.12 77 PRO A O 1
ATOM 595 N N . PHE A 1 78 ? 12.718 1.291 -3.800 1.00 90.44 78 PHE A N 1
ATOM 596 C CA . PHE A 1 78 ? 11.649 2.245 -3.534 1.00 90.44 78 PHE A CA 1
ATOM 597 C C . PHE A 1 78 ? 11.083 1.980 -2.136 1.00 90.44 78 PHE A C 1
ATOM 599 O O . PHE A 1 78 ? 11.269 0.897 -1.575 1.00 90.44 78 PHE A O 1
ATOM 606 N N . PHE A 1 79 ? 10.421 2.980 -1.561 1.00 89.00 79 PHE A N 1
ATOM 607 C CA . PHE A 1 79 ? 9.920 2.933 -0.193 1.00 89.00 79 PHE A CA 1
ATOM 608 C C . PHE A 1 79 ? 8.437 3.274 -0.171 1.00 89.00 79 PHE A C 1
ATOM 610 O O . PHE A 1 79 ? 8.028 4.281 -0.738 1.00 89.00 79 PHE A O 1
ATOM 617 N N . ILE A 1 80 ? 7.656 2.462 0.539 1.00 86.88 80 ILE A N 1
ATOM 618 C CA . ILE A 1 80 ? 6.263 2.767 0.861 1.00 86.88 80 ILE A CA 1
ATOM 619 C C . ILE A 1 80 ? 6.242 3.290 2.290 1.00 86.88 80 ILE A C 1
ATOM 621 O O . ILE A 1 80 ? 6.648 2.594 3.225 1.00 86.88 80 ILE A O 1
ATOM 625 N N . LYS A 1 81 ? 5.778 4.522 2.465 1.00 83.50 81 LYS A N 1
ATOM 626 C CA . LYS A 1 81 ? 5.640 5.141 3.774 1.00 83.50 81 LYS A CA 1
ATOM 627 C C . LYS A 1 81 ? 4.262 4.825 4.337 1.00 83.50 81 LYS A C 1
ATOM 629 O O . LYS A 1 81 ? 3.238 5.121 3.729 1.00 83.50 81 LYS A O 1
ATOM 634 N N . 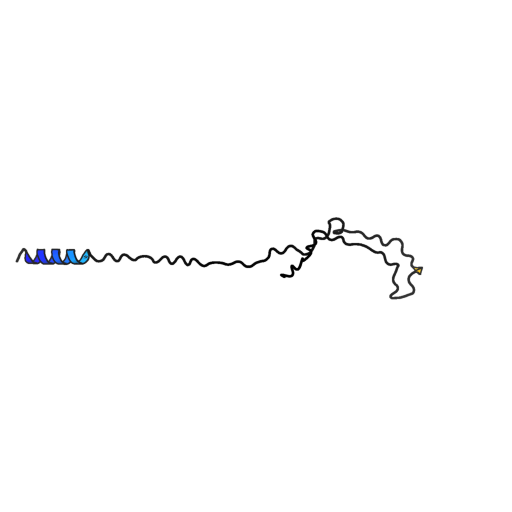LEU A 1 82 ? 4.262 4.235 5.524 1.00 83.94 82 LEU A N 1
ATOM 635 C CA . LEU A 1 82 ? 3.058 3.982 6.301 1.00 83.94 82 LEU A CA 1
ATOM 636 C C . LEU A 1 82 ? 2.892 5.086 7.351 1.00 83.94 82 LEU A C 1
ATOM 638 O O . LEU A 1 82 ? 3.861 5.511 7.983 1.00 83.94 82 LEU A O 1
ATOM 642 N N . MET A 1 83 ? 1.662 5.549 7.513 1.00 79.94 83 MET A N 1
ATOM 643 C CA . MET A 1 83 ? 1.204 6.502 8.516 1.00 79.94 83 MET A CA 1
ATOM 644 C C . MET A 1 83 ? 0.226 5.809 9.468 1.00 79.94 83 MET A C 1
ATOM 646 O O . MET A 1 83 ? -0.279 4.727 9.168 1.00 79.94 83 MET A O 1
ATOM 650 N N . ASP A 1 84 ? 0.003 6.418 10.632 1.00 76.81 84 ASP A N 1
ATOM 651 C CA . ASP A 1 84 ? -0.981 5.965 11.625 1.00 76.81 84 ASP A CA 1
ATOM 652 C C . ASP A 1 84 ? -0.801 4.497 12.037 1.00 76.81 84 ASP A C 1
ATOM 654 O O . ASP A 1 84 ? -1.735 3.706 12.117 1.00 76.81 84 ASP A O 1
ATOM 658 N N . VAL A 1 85 ? 0.458 4.114 12.272 1.00 73.75 85 VAL A N 1
ATOM 659 C CA . VAL A 1 85 ? 0.813 2.752 12.671 1.00 73.75 85 VAL A CA 1
ATOM 660 C C . VAL A 1 85 ? 0.448 2.534 14.135 1.00 73.75 85 VAL A C 1
ATOM 662 O O . VAL A 1 85 ? 1.106 3.066 15.037 1.00 73.75 85 VAL A O 1
ATOM 665 N N . ILE A 1 86 ? -0.546 1.685 14.389 1.00 70.69 86 ILE A N 1
ATOM 666 C CA . ILE A 1 86 ? -0.899 1.288 15.753 1.00 70.69 86 ILE A CA 1
ATOM 667 C C . ILE A 1 86 ? 0.181 0.343 16.275 1.00 70.69 86 ILE A C 1
ATOM 669 O O . ILE A 1 86 ? 0.265 -0.835 15.914 1.00 70.69 86 ILE A O 1
ATOM 673 N N . LYS A 1 87 ? 1.020 0.844 17.179 1.00 68.50 87 LYS A N 1
ATOM 674 C CA . LYS A 1 87 ? 1.968 0.003 17.905 1.00 68.50 87 LYS A CA 1
ATOM 675 C C . LYS A 1 87 ? 1.207 -0.726 19.008 1.00 68.50 87 LYS A C 1
ATOM 677 O O . LYS A 1 87 ? 0.872 -0.122 20.023 1.00 68.50 87 LYS A O 1
ATOM 682 N N . VAL A 1 88 ? 0.938 -2.021 18.825 1.00 64.69 88 VAL A N 1
ATOM 683 C CA . VAL A 1 88 ? 0.300 -2.853 19.860 1.00 64.69 88 VAL A CA 1
ATOM 684 C C . VAL A 1 88 ? 1.233 -2.941 21.069 1.00 64.69 88 VAL A C 1
ATOM 686 O O . VAL A 1 88 ? 2.140 -3.773 21.138 1.00 64.69 88 VAL A O 1
ATOM 689 N N . LEU A 1 89 ? 1.023 -2.051 22.034 1.00 59.84 89 LEU A N 1
ATOM 690 C CA . LEU A 1 89 ? 1.669 -2.108 23.333 1.00 59.84 89 LEU A CA 1
ATOM 691 C C . LEU A 1 89 ? 0.980 -3.213 24.130 1.00 59.84 89 LEU A C 1
ATOM 693 O O . LEU A 1 89 ? -0.086 -3.026 24.711 1.00 59.84 89 LEU A O 1
ATOM 697 N N . ARG A 1 90 ? 1.583 -4.404 24.134 1.00 55.50 90 ARG A N 1
ATOM 698 C CA . ARG A 1 90 ? 1.158 -5.489 25.017 1.00 55.50 90 ARG A CA 1
ATOM 699 C C . ARG A 1 90 ? 1.532 -5.092 26.447 1.00 55.50 90 ARG A C 1
ATOM 701 O O . ARG A 1 90 ? 2.669 -5.300 26.867 1.00 55.50 90 ARG A O 1
ATOM 708 N N . ILE A 1 91 ? 0.586 -4.510 27.180 1.00 60.12 91 ILE A N 1
ATOM 709 C CA . ILE A 1 91 ? 0.725 -4.292 28.621 1.00 60.12 91 ILE A CA 1
ATOM 710 C C . ILE A 1 91 ? 0.836 -5.682 29.254 1.00 60.12 91 ILE A C 1
ATOM 712 O O . ILE A 1 91 ? -0.135 -6.437 29.297 1.00 60.12 91 ILE A O 1
ATOM 716 N N . LYS A 1 92 ? 2.040 -6.066 29.692 1.00 56.69 92 LYS A N 1
ATOM 717 C CA . LYS A 1 92 ? 2.179 -7.178 30.632 1.00 56.69 92 LYS A CA 1
ATOM 718 C C . LYS A 1 92 ? 1.657 -6.662 31.967 1.00 56.69 92 LYS A C 1
ATOM 720 O O . LYS A 1 92 ? 2.286 -5.79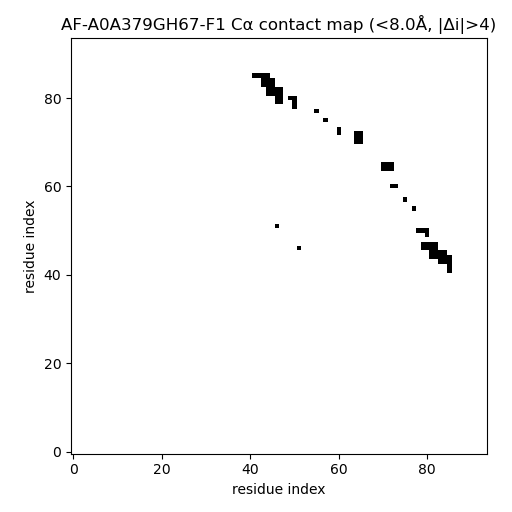1 32.560 1.00 56.69 92 LYS A O 1
ATOM 725 N N . SER A 1 93 ? 0.501 -7.168 32.392 1.00 53.75 93 SER A N 1
ATOM 726 C CA . SER A 1 93 ? 0.087 -7.041 33.787 1.00 53.75 93 SER A CA 1
ATOM 727 C C . SER A 1 93 ? 1.181 -7.676 34.641 1.00 53.75 93 SER A C 1
ATOM 729 O O . SER A 1 93 ? 1.536 -8.835 34.406 1.00 53.75 93 SER A O 1
ATOM 731 N N . VAL A 1 94 ? 1.754 -6.875 35.537 1.00 58.53 94 VAL A N 1
ATOM 732 C CA . VAL A 1 94 ? 2.573 -7.346 36.661 1.00 58.53 94 VAL A CA 1
ATOM 733 C C . VAL A 1 94 ? 1.657 -8.036 37.662 1.00 58.53 94 VAL A C 1
ATOM 735 O O . VAL A 1 94 ? 0.486 -7.595 37.761 1.00 58.53 94 VAL A O 1
#

Secondary structure (DSSP, 8-state):
-TTHHHHHHHHHHHHGGG-------------------------S-EE-HHHHS---------GGG--STT---------PPEES----------

Solvent-accessible surface area (backbone atoms only — not comparable to full-atom values): 6872 Å² total; per-residue (Å²): 122,81,62,62,62,53,54,55,52,54,56,54,58,62,65,66,72,74,77,73,80,80,78,76,77,78,77,75,75,81,83,71,88,81,80,86,84,80,78,93,77,73,70,63,55,43,71,29,82,77,42,69,74,68,84,80,85,81,75,89,80,64,74,87,66,49,87,55,94,89,52,67,76,88,87,78,90,84,78,79,49,73,35,73,66,67,76,85,76,80,80,74,83,127

Sequence (94 aa):
MKYSLIYSIVLFFTLSFTAYSNDRENISLDDGIVTFKGGIVEPACTVSSESEYQIVDLGVISSNQFHGVGSHSIKIPFFIKLMDVIKVLRIKSV

Mean predicted aligned error: 18.29 Å

Radius of gyration: 44.7 Å; Cα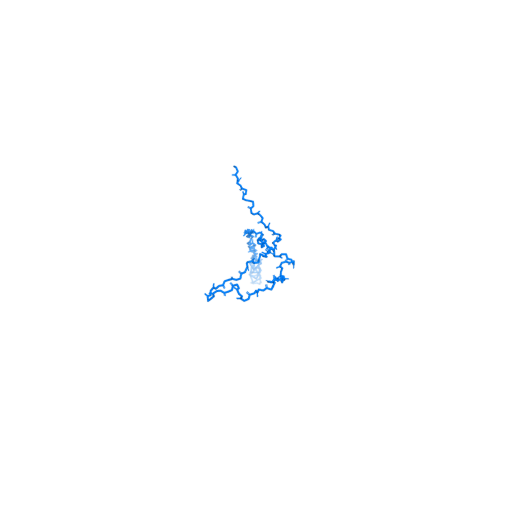 contacts (8 Å, |Δi|>4): 37; chains: 1; bounding box: 122×26×71 Å